Protein AF-A0A8K0D6S0-F1 (afdb_monomer_lite)

pLDDT: mean 80.11, std 11.19, range [47.62, 93.62]

Structure (mmCIF, N/CA/C/O backbone):
data_AF-A0A8K0D6S0-F1
#
_entry.id   AF-A0A8K0D6S0-F1
#
loop_
_atom_site.group_PDB
_atom_site.id
_atom_site.type_symbol
_atom_site.label_atom_id
_atom_site.label_alt_id
_atom_site.label_comp_id
_atom_site.label_asym_id
_atom_site.label_entity_id
_atom_site.label_seq_id
_atom_site.pdbx_PDB_ins_code
_atom_site.Cartn_x
_atom_site.Cartn_y
_atom_site.Cartn_z
_atom_site.occupancy
_atom_site.B_iso_or_equiv
_atom_site.auth_seq_id
_atom_site.auth_comp_id
_atom_site.auth_asym_id
_atom_site.auth_atom_id
_atom_site.pdbx_PDB_model_num
ATOM 1 N N . MET A 1 1 ? 0.196 -8.184 -28.896 1.00 65.44 1 MET A N 1
ATOM 2 C CA . MET A 1 1 ? -0.711 -7.471 -27.974 1.00 65.44 1 MET A CA 1
ATOM 3 C C . MET A 1 1 ? 0.141 -6.452 -27.256 1.00 65.44 1 MET A C 1
ATOM 5 O O . MET A 1 1 ? 1.096 -6.864 -26.612 1.00 65.44 1 MET A O 1
ATOM 9 N N . GLU A 1 2 ? -0.109 -5.161 -27.452 1.00 74.12 2 GLU A N 1
ATOM 10 C CA . GLU A 1 2 ? 0.659 -4.130 -26.750 1.00 74.12 2 GLU A CA 1
ATOM 11 C C . GLU A 1 2 ? 0.112 -3.981 -25.325 1.00 74.12 2 GLU A C 1
ATOM 13 O O . GLU A 1 2 ? -1.112 -3.904 -25.146 1.00 74.12 2 GLU A O 1
ATOM 18 N N . PRO A 1 3 ? 0.972 -4.012 -24.292 1.00 76.94 3 PRO A N 1
ATOM 19 C CA . PRO A 1 3 ? 0.535 -3.738 -22.935 1.00 76.94 3 PRO A CA 1
ATOM 20 C C . PRO A 1 3 ? -0.019 -2.316 -22.879 1.00 76.94 3 PRO A C 1
ATOM 22 O O . PRO A 1 3 ? 0.528 -1.374 -23.443 1.00 76.94 3 PRO A O 1
ATOM 25 N N . ASN A 1 4 ? -1.139 -2.170 -22.187 1.00 83.56 4 ASN A N 1
ATOM 26 C CA . ASN A 1 4 ? -1.764 -0.881 -21.973 1.00 83.56 4 ASN A CA 1
ATOM 27 C C . ASN A 1 4 ? -1.478 -0.477 -20.526 1.00 83.56 4 ASN A C 1
ATOM 29 O O . ASN A 1 4 ? -0.858 -1.218 -19.756 1.00 83.56 4 ASN A O 1
ATOM 33 N N . ARG A 1 5 ? -1.971 0.694 -20.131 1.00 79.94 5 ARG A N 1
ATOM 34 C CA . ARG A 1 5 ? -1.770 1.195 -18.775 1.00 79.94 5 ARG A CA 1
ATOM 35 C C . ARG A 1 5 ? -2.211 0.193 -17.707 1.00 79.94 5 ARG A C 1
ATOM 37 O O . ARG A 1 5 ? -1.476 0.052 -16.744 1.00 79.94 5 ARG A O 1
ATOM 44 N N . GLU A 1 6 ? -3.344 -0.493 -17.871 1.00 81.50 6 GLU A N 1
ATOM 45 C CA . GLU A 1 6 ? -3.858 -1.502 -16.927 1.00 81.50 6 GLU A CA 1
ATOM 46 C C . GLU A 1 6 ? -2.976 -2.749 -16.859 1.00 81.50 6 GLU A C 1
ATOM 48 O O . GLU A 1 6 ? -2.648 -3.192 -15.765 1.00 81.50 6 GLU A O 1
ATOM 53 N N . HIS A 1 7 ? -2.460 -3.237 -17.986 1.00 85.81 7 HIS A N 1
ATOM 54 C CA . HIS A 1 7 ? -1.506 -4.348 -17.978 1.00 85.81 7 HIS A CA 1
ATOM 55 C C . HIS A 1 7 ? -0.251 -4.017 -17.152 1.00 85.81 7 HIS A C 1
ATOM 57 O O . HIS A 1 7 ? 0.210 -4.834 -16.355 1.00 85.81 7 HIS A O 1
ATOM 63 N N . PHE A 1 8 ? 0.272 -2.790 -17.261 1.00 84.19 8 PHE A N 1
ATOM 64 C CA . PHE A 1 8 ? 1.382 -2.339 -16.415 1.00 84.19 8 PHE A CA 1
ATOM 65 C C . PHE A 1 8 ? 1.005 -2.226 -14.936 1.00 84.19 8 PHE A C 1
ATOM 67 O O . PHE A 1 8 ? 1.870 -2.404 -14.074 1.00 84.19 8 PHE A O 1
ATOM 74 N N . ARG A 1 9 ? -0.275 -1.980 -14.621 1.00 80.75 9 ARG A N 1
ATOM 75 C CA . ARG A 1 9 ? -0.775 -1.966 -13.239 1.00 80.75 9 ARG A CA 1
ATOM 76 C C . ARG A 1 9 ? -0.677 -3.343 -12.608 1.00 80.75 9 ARG A C 1
ATOM 78 O O . ARG A 1 9 ? -0.195 -3.439 -11.482 1.00 80.75 9 ARG A O 1
ATOM 85 N N . ASP A 1 10 ? -1.121 -4.355 -13.336 1.00 84.81 10 ASP A N 1
ATOM 86 C CA . ASP A 1 10 ? -1.149 -5.732 -12.860 1.00 84.81 10 ASP A CA 1
ATOM 87 C C . ASP A 1 10 ? 0.265 -6.299 -12.753 1.00 84.81 10 ASP A C 1
ATOM 89 O O . ASP A 1 10 ? 0.609 -6.905 -11.741 1.00 84.81 10 ASP A O 1
ATOM 93 N N . MET A 1 11 ? 1.126 -6.017 -13.738 1.00 87.38 11 MET A N 1
ATOM 94 C CA . MET A 1 11 ? 2.536 -6.418 -13.693 1.00 87.38 11 MET A CA 1
ATOM 95 C C . MET A 1 11 ? 3.265 -5.804 -12.494 1.00 87.38 11 MET A C 1
ATOM 97 O O . MET A 1 11 ? 3.873 -6.532 -11.716 1.00 87.38 11 MET A O 1
ATOM 101 N N . THR A 1 12 ? 3.112 -4.493 -12.277 1.00 84.94 12 THR A N 1
ATOM 102 C CA . THR A 1 12 ? 3.703 -3.801 -11.120 1.00 84.94 12 THR A CA 1
ATOM 103 C C . THR A 1 12 ? 3.214 -4.396 -9.792 1.00 84.94 12 THR A C 1
ATOM 105 O O . THR A 1 12 ? 3.993 -4.577 -8.860 1.00 84.94 12 THR A O 1
ATOM 108 N N . PHE A 1 13 ? 1.923 -4.729 -9.690 1.00 83.50 13 PHE A N 1
ATOM 109 C CA . PHE A 1 13 ? 1.356 -5.352 -8.492 1.00 83.50 13 PHE A CA 1
ATOM 110 C C . PHE A 1 13 ? 1.917 -6.759 -8.237 1.00 83.50 13 PHE A C 1
ATOM 112 O O . PHE A 1 13 ? 2.253 -7.093 -7.100 1.00 83.50 13 PHE A O 1
ATOM 119 N N . CYS A 1 14 ? 2.044 -7.577 -9.283 1.00 85.75 14 CYS A N 1
ATOM 120 C CA . CYS A 1 14 ? 2.649 -8.906 -9.201 1.00 85.75 14 CYS A CA 1
ATOM 121 C C . CYS A 1 14 ? 4.136 -8.847 -8.824 1.00 85.75 14 CYS A C 1
ATOM 123 O O . CYS A 1 14 ? 4.596 -9.688 -8.052 1.00 85.75 14 CYS A O 1
ATOM 125 N N . ASP A 1 15 ? 4.865 -7.845 -9.318 1.00 86.88 15 ASP A N 1
ATOM 126 C CA . ASP A 1 15 ? 6.269 -7.607 -8.972 1.00 86.88 15 ASP A CA 1
ATOM 127 C C . ASP A 1 15 ? 6.422 -7.292 -7.484 1.00 86.88 15 ASP A C 1
ATOM 129 O O . ASP A 1 15 ? 7.209 -7.942 -6.799 1.00 86.88 15 ASP A O 1
ATOM 133 N N . PHE A 1 16 ? 5.595 -6.391 -6.945 1.00 81.94 16 PHE A N 1
ATOM 134 C CA . PHE A 1 16 ? 5.598 -6.103 -5.509 1.00 81.94 16 PHE A CA 1
ATOM 135 C C . PHE A 1 16 ? 5.194 -7.305 -4.656 1.00 81.94 16 PHE A C 1
ATOM 137 O O . PHE A 1 16 ? 5.772 -7.524 -3.597 1.00 81.94 16 PHE A O 1
ATOM 144 N N . LYS A 1 17 ? 4.234 -8.117 -5.115 1.00 80.38 17 LYS A N 1
ATOM 145 C CA . LYS A 1 17 ? 3.888 -9.384 -4.448 1.00 80.38 17 LYS A CA 1
ATOM 146 C C . LYS A 1 17 ? 5.016 -10.412 -4.456 1.00 80.38 17 LYS A C 1
ATOM 148 O O . LYS A 1 17 ? 4.974 -11.341 -3.659 1.00 80.38 17 LYS A O 1
ATOM 153 N N . SER A 1 18 ? 5.965 -10.260 -5.369 1.00 83.25 18 SER A N 1
ATOM 154 C CA . SER A 1 18 ? 7.139 -11.119 -5.505 1.00 83.25 18 SER A CA 1
ATOM 155 C C . SER A 1 18 ? 8.376 -10.492 -4.846 1.00 83.25 18 SER A C 1
ATOM 157 O O . SER A 1 18 ? 9.495 -10.873 -5.178 1.00 83.25 18 SER A O 1
ATOM 159 N N . ASP A 1 19 ? 8.176 -9.511 -3.957 1.00 83.44 19 ASP A N 1
ATOM 160 C CA . ASP A 1 19 ? 9.210 -8.783 -3.212 1.00 83.44 19 ASP A CA 1
ATOM 161 C C . ASP A 1 19 ? 10.209 -7.991 -4.078 1.00 83.44 19 ASP A C 1
ATOM 163 O O . ASP A 1 19 ? 11.291 -7.620 -3.616 1.00 83.44 19 ASP A O 1
ATOM 167 N N . LEU A 1 20 ? 9.854 -7.665 -5.329 1.00 86.12 20 LEU A N 1
ATOM 168 C CA . LEU A 1 20 ? 10.664 -6.754 -6.137 1.00 86.12 20 LEU A CA 1
ATOM 169 C C . LEU A 1 20 ? 10.501 -5.328 -5.617 1.00 86.12 20 LEU A C 1
ATOM 171 O O . LEU A 1 20 ? 9.391 -4.816 -5.445 1.00 86.12 20 LEU A O 1
ATOM 175 N N . ASN A 1 21 ? 11.628 -4.648 -5.432 1.00 83.38 21 ASN A N 1
ATOM 176 C CA . ASN A 1 21 ? 11.611 -3.225 -5.136 1.00 83.38 21 ASN A CA 1
ATOM 177 C C . ASN A 1 21 ? 11.292 -2.401 -6.398 1.00 83.38 21 ASN A C 1
ATOM 179 O O . ASN A 1 21 ? 11.344 -2.878 -7.533 1.00 83.38 21 ASN A O 1
ATOM 183 N N . GLN A 1 22 ? 10.975 -1.122 -6.203 1.00 82.12 22 GLN A N 1
ATOM 184 C CA . GLN A 1 22 ? 10.565 -0.218 -7.283 1.00 82.12 22 GLN A CA 1
ATOM 185 C C . GLN A 1 22 ? 11.596 -0.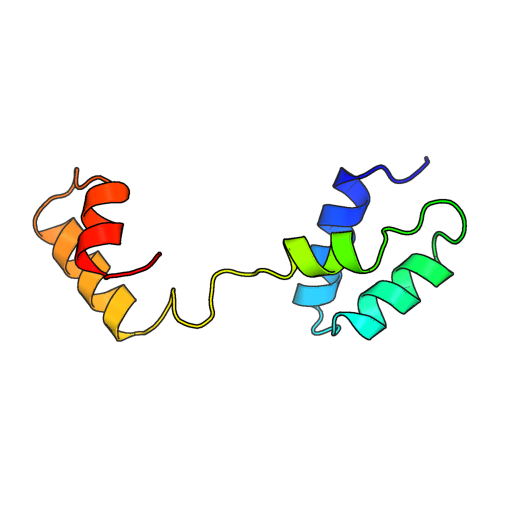113 -8.420 1.00 82.12 22 GLN A C 1
ATOM 187 O O . GLN A 1 22 ? 11.212 0.006 -9.581 1.00 82.12 22 GLN A O 1
ATOM 192 N N . GLN A 1 23 ? 12.892 -0.150 -8.094 1.00 85.62 23 GLN A N 1
ATOM 193 C CA . GLN A 1 23 ? 13.970 -0.050 -9.077 1.00 85.62 23 GLN A CA 1
ATOM 194 C C . GLN A 1 23 ? 14.055 -1.327 -9.920 1.00 85.62 23 GLN A C 1
ATOM 196 O O . GLN A 1 23 ? 14.135 -1.247 -11.141 1.00 85.62 23 GLN A O 1
ATOM 201 N N . GLN A 1 24 ? 13.943 -2.495 -9.283 1.00 87.75 24 GLN A N 1
ATOM 202 C CA . GLN A 1 24 ? 13.917 -3.794 -9.961 1.00 87.75 24 GLN A CA 1
ATOM 203 C C . GLN A 1 24 ? 12.687 -3.944 -10.865 1.00 87.75 24 GLN A C 1
ATOM 205 O O . GLN A 1 24 ? 12.798 -4.451 -11.977 1.00 87.75 24 GLN A O 1
ATOM 210 N N . CYS A 1 25 ? 11.524 -3.470 -10.412 1.00 86.94 25 CYS A N 1
ATOM 211 C CA . CYS A 1 25 ? 10.298 -3.431 -11.209 1.00 86.94 25 CYS A CA 1
ATOM 212 C C . CYS A 1 25 ? 10.464 -2.528 -12.444 1.00 86.94 25 CYS A C 1
ATOM 214 O O . CYS A 1 25 ? 10.171 -2.946 -13.564 1.00 86.94 25 CYS A O 1
ATOM 216 N N . LEU A 1 26 ? 11.022 -1.323 -12.267 1.00 87.38 26 LEU A N 1
ATOM 217 C CA . LEU A 1 26 ? 11.307 -0.410 -13.374 1.00 87.38 26 LEU A CA 1
ATOM 218 C C . LEU A 1 26 ? 12.274 -1.030 -14.389 1.00 87.38 26 LEU A C 1
ATOM 220 O O . LEU A 1 26 ? 11.975 -1.012 -15.577 1.00 87.38 26 LEU A O 1
ATOM 224 N N . GLU A 1 27 ? 13.390 -1.600 -13.935 1.00 90.19 27 GLU A N 1
ATOM 225 C CA . GLU A 1 27 ? 14.390 -2.233 -14.805 1.00 90.19 27 GLU A CA 1
ATOM 226 C C . GLU A 1 27 ? 13.821 -3.436 -15.562 1.00 90.19 27 GLU A C 1
ATOM 228 O O . GLU A 1 27 ? 14.069 -3.602 -16.761 1.00 90.19 27 GLU A O 1
ATOM 233 N N . ARG A 1 28 ? 13.005 -4.258 -14.894 1.00 89.50 28 ARG A N 1
ATOM 234 C CA . ARG A 1 28 ? 12.300 -5.377 -15.524 1.00 89.50 28 ARG A CA 1
ATOM 235 C C . ARG A 1 28 ? 11.361 -4.880 -16.623 1.00 89.50 28 ARG A C 1
ATOM 237 O O . ARG A 1 28 ? 11.404 -5.399 -17.738 1.00 89.50 28 ARG A O 1
ATOM 244 N N . LEU A 1 29 ? 10.518 -3.893 -16.318 1.00 88.19 29 LEU A N 1
ATOM 245 C CA . LEU A 1 29 ? 9.522 -3.371 -17.255 1.00 88.19 29 LEU A CA 1
ATOM 246 C C . LEU A 1 29 ? 10.167 -2.608 -18.415 1.00 88.19 29 LEU A C 1
ATOM 248 O O . LEU A 1 29 ? 9.722 -2.773 -19.547 1.00 88.19 29 LEU A O 1
ATOM 252 N N . SER A 1 30 ? 11.248 -1.865 -18.172 1.00 87.69 30 SER A N 1
ATOM 253 C CA . SER A 1 30 ? 11.996 -1.182 -19.230 1.00 87.69 30 SER A CA 1
ATOM 254 C C . SER A 1 30 ? 12.730 -2.154 -20.147 1.00 87.69 30 SER A C 1
ATOM 256 O O . SER A 1 30 ? 12.853 -1.896 -21.339 1.00 87.69 30 SER A O 1
ATOM 258 N N . THR A 1 31 ? 13.196 -3.284 -19.609 1.00 89.19 31 THR A N 1
ATOM 259 C CA . THR A 1 31 ? 13.840 -4.339 -20.406 1.00 89.19 31 THR A CA 1
ATOM 260 C C . THR A 1 31 ? 12.817 -5.111 -21.241 1.00 89.19 31 THR A C 1
ATOM 262 O O . THR A 1 31 ? 13.078 -5.429 -22.397 1.00 89.19 31 THR A O 1
ATOM 265 N N . ALA A 1 32 ? 11.647 -5.411 -20.672 1.00 88.06 32 ALA A N 1
ATOM 266 C CA . ALA A 1 32 ? 10.595 -6.160 -21.356 1.00 88.06 32 ALA A CA 1
ATOM 267 C C . ALA A 1 32 ? 9.814 -5.312 -22.375 1.00 88.06 32 ALA A C 1
ATOM 269 O O . ALA A 1 32 ? 9.343 -5.844 -23.379 1.00 88.06 32 ALA A O 1
ATOM 270 N N . PHE A 1 33 ? 9.673 -4.008 -22.122 1.00 87.06 33 PHE A N 1
ATOM 271 C CA . PHE A 1 33 ? 8.861 -3.092 -22.923 1.00 87.06 33 PHE A CA 1
ATOM 272 C C . PHE A 1 33 ? 9.587 -1.760 -23.164 1.00 87.06 33 PHE A C 1
ATOM 274 O O . PHE A 1 33 ? 9.135 -0.731 -22.668 1.00 87.06 33 PHE A O 1
ATOM 281 N N . PRO A 1 34 ? 10.688 -1.730 -23.931 1.00 82.69 34 PRO A N 1
ATOM 282 C CA . PRO A 1 34 ? 11.503 -0.523 -24.104 1.00 82.69 34 PRO A CA 1
ATOM 283 C C . PRO A 1 34 ? 10.718 0.679 -24.658 1.00 82.69 34 PRO A C 1
ATOM 285 O O . PRO A 1 34 ? 10.894 1.793 -24.172 1.00 82.69 34 PRO A O 1
ATOM 288 N N . ASP A 1 35 ? 9.796 0.455 -25.599 1.00 82.81 35 ASP A N 1
ATOM 289 C CA . ASP A 1 35 ? 9.039 1.529 -26.264 1.00 82.81 35 ASP A CA 1
ATOM 290 C C . ASP A 1 35 ? 7.759 1.948 -25.521 1.00 82.81 35 ASP A C 1
ATOM 292 O O . ASP A 1 35 ? 7.181 2.997 -25.791 1.00 82.81 35 ASP A O 1
ATOM 296 N N . SER A 1 36 ? 7.281 1.115 -24.594 1.00 81.06 36 SER A N 1
ATOM 297 C CA . SER A 1 36 ? 6.010 1.312 -23.876 1.00 81.06 36 SER A CA 1
ATOM 298 C C . SER A 1 36 ? 6.173 1.285 -22.358 1.00 81.06 36 SER A C 1
ATOM 300 O O . SER A 1 36 ? 5.180 1.217 -21.635 1.00 81.06 36 SER A O 1
ATOM 302 N N . SER A 1 37 ? 7.413 1.314 -21.863 1.00 77.88 37 SER A N 1
ATOM 303 C CA . SER A 1 37 ? 7.703 1.177 -20.441 1.00 77.88 37 SER A CA 1
ATOM 304 C C . SER A 1 37 ? 7.009 2.285 -19.653 1.00 77.88 37 SER A C 1
ATOM 306 O O . SER A 1 37 ? 7.125 3.463 -20.008 1.00 77.88 37 SER A O 1
ATOM 308 N N . PRO A 1 38 ? 6.334 1.953 -18.540 1.00 74.56 38 PRO A N 1
ATOM 309 C CA . PRO A 1 38 ? 5.802 2.966 -17.654 1.00 74.56 38 PRO A CA 1
ATOM 310 C C . PRO A 1 38 ? 6.949 3.816 -17.104 1.00 74.56 38 PRO A C 1
ATOM 312 O O . PRO A 1 38 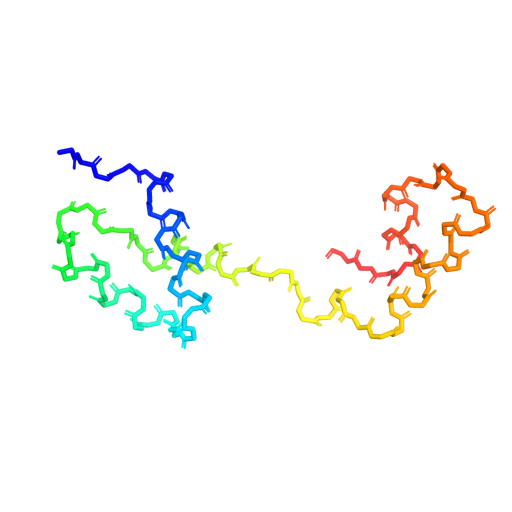? 8.041 3.323 -16.807 1.00 74.56 38 PRO A O 1
ATOM 315 N N . SER A 1 39 ? 6.694 5.115 -16.957 1.00 75.50 39 SER A N 1
ATOM 316 C CA . SER A 1 39 ? 7.631 6.021 -16.305 1.00 75.50 39 SER A CA 1
ATOM 317 C C . SER A 1 39 ? 7.807 5.636 -14.836 1.00 75.50 39 SER A C 1
ATOM 319 O O . SER A 1 39 ? 6.897 5.106 -14.192 1.00 75.50 39 SER A O 1
ATOM 321 N N . ARG A 1 40 ? 8.960 5.991 -14.256 1.00 72.94 40 ARG A N 1
ATOM 322 C CA . ARG A 1 40 ? 9.230 5.793 -12.824 1.00 72.94 40 ARG A CA 1
ATOM 323 C C . ARG A 1 40 ? 8.114 6.358 -11.938 1.00 72.94 40 ARG A C 1
ATOM 325 O O . ARG A 1 40 ? 7.734 5.717 -10.966 1.00 72.94 40 ARG A O 1
ATOM 332 N N . SER A 1 41 ? 7.551 7.513 -12.298 1.00 67.31 41 SER A N 1
ATOM 333 C CA . SER A 1 41 ? 6.421 8.125 -11.588 1.00 67.31 41 SER A CA 1
ATOM 334 C C . SER A 1 41 ? 5.154 7.264 -11.607 1.00 67.31 41 SER A C 1
ATOM 336 O O . SER A 1 41 ? 4.496 7.157 -10.579 1.00 67.31 41 SER A O 1
ATOM 338 N N . ALA A 1 42 ? 4.843 6.595 -12.721 1.00 69.75 42 ALA A N 1
ATOM 339 C CA . ALA A 1 42 ? 3.665 5.735 -12.841 1.00 69.75 42 ALA A CA 1
ATOM 340 C C . ALA A 1 42 ? 3.765 4.459 -11.983 1.00 69.75 42 ALA A C 1
ATOM 342 O O . ALA A 1 42 ? 2.747 3.957 -11.500 1.00 69.75 42 ALA A O 1
ATOM 343 N N . ILE A 1 43 ? 4.986 3.956 -11.769 1.00 68.50 43 ILE A N 1
ATOM 344 C CA . ILE A 1 43 ? 5.271 2.860 -10.831 1.00 68.50 43 ILE A CA 1
ATOM 345 C C . ILE A 1 43 ? 5.179 3.376 -9.384 1.00 68.50 43 ILE A C 1
ATOM 347 O O . ILE A 1 43 ? 4.554 2.740 -8.535 1.00 68.50 43 ILE A O 1
ATOM 351 N N . PHE A 1 44 ? 5.744 4.560 -9.110 1.00 64.44 44 PHE A N 1
ATOM 352 C CA . PHE A 1 44 ? 5.833 5.148 -7.768 1.00 64.44 44 PHE A CA 1
ATOM 353 C C . PHE A 1 44 ? 4.466 5.542 -7.193 1.00 64.44 44 PHE A C 1
ATOM 355 O O . PHE A 1 44 ? 4.136 5.144 -6.078 1.00 64.44 44 PHE A O 1
ATOM 362 N N . GLU A 1 45 ? 3.636 6.235 -7.979 1.00 59.84 45 GLU A N 1
ATOM 363 C CA . GLU A 1 45 ? 2.292 6.694 -7.588 1.00 59.84 45 GLU A CA 1
ATOM 364 C C . GLU A 1 45 ? 1.374 5.528 -7.185 1.00 59.84 45 GLU A C 1
ATOM 366 O O . GLU A 1 45 ? 0.443 5.689 -6.403 1.00 59.84 45 GLU A O 1
ATOM 371 N N . ARG A 1 46 ? 1.652 4.319 -7.690 1.00 52.53 46 ARG A N 1
ATOM 372 C CA . ARG A 1 46 ? 0.824 3.126 -7.456 1.00 52.53 46 ARG A CA 1
ATOM 373 C C . ARG A 1 46 ? 1.448 2.112 -6.506 1.00 52.53 46 ARG A C 1
ATOM 375 O O . ARG A 1 46 ? 0.735 1.248 -6.004 1.00 52.53 46 ARG A O 1
ATOM 382 N N . SER A 1 47 ? 2.740 2.263 -6.221 1.00 50.84 47 SER A N 1
ATOM 383 C CA . SER A 1 47 ? 3.410 1.674 -5.060 1.00 50.84 47 SER A CA 1
ATOM 384 C C . SER A 1 47 ? 3.094 2.406 -3.756 1.00 50.84 47 SER A C 1
ATOM 386 O O . SER A 1 47 ? 3.523 1.957 -2.700 1.00 50.84 47 SER A O 1
ATOM 388 N N . CYS A 1 48 ? 2.290 3.477 -3.804 1.00 47.62 48 CYS A N 1
ATOM 389 C CA . CYS A 1 48 ? 1.471 3.916 -2.678 1.00 47.62 48 CYS A CA 1
ATOM 390 C C . CYS A 1 48 ? 0.410 2.842 -2.368 1.00 47.62 48 CYS A C 1
ATOM 392 O O . CYS A 1 48 ? -0.798 3.073 -2.394 1.00 47.62 48 CYS A O 1
ATOM 394 N N . SER A 1 49 ? 0.881 1.633 -2.053 1.00 53.34 49 SER A N 1
ATOM 395 C CA . SER A 1 49 ? 0.312 0.828 -0.992 1.00 53.34 49 SER A CA 1
ATOM 396 C C . SER A 1 49 ? -0.093 1.767 0.133 1.00 53.34 49 SER A C 1
ATOM 398 O O . SER A 1 49 ? 0.662 2.691 0.453 1.00 53.34 49 SER A O 1
ATOM 400 N N . ARG A 1 50 ? -1.296 1.536 0.675 1.00 56.16 50 ARG A N 1
ATOM 401 C CA . ARG A 1 50 ? -1.824 2.200 1.873 1.00 56.16 50 ARG A CA 1
ATOM 402 C C . ARG A 1 50 ? -0.676 2.651 2.778 1.00 56.16 50 ARG A C 1
ATOM 404 O O . ARG A 1 50 ? 0.203 1.816 3.015 1.00 56.16 50 ARG A O 1
ATOM 411 N N . PRO A 1 51 ? -0.688 3.902 3.278 1.00 55.81 51 PRO A N 1
ATOM 412 C CA . PRO A 1 51 ? 0.321 4.369 4.218 1.00 55.81 51 PRO A CA 1
ATOM 413 C C . PRO A 1 51 ? 0.613 3.256 5.223 1.00 55.81 51 PRO A C 1
ATOM 415 O O . PRO A 1 51 ? -0.326 2.645 5.735 1.00 55.81 51 PRO A O 1
ATOM 418 N N . SER A 1 52 ? 1.880 2.937 5.486 1.00 57.06 52 SER A N 1
ATOM 419 C CA . SER A 1 52 ? 2.223 1.908 6.485 1.00 57.06 52 SER A CA 1
ATOM 420 C C . SER A 1 52 ? 1.627 2.234 7.864 1.00 57.06 52 SER A C 1
ATOM 422 O O . SER A 1 52 ? 1.421 1.350 8.688 1.00 57.06 52 SER A O 1
ATOM 424 N N . THR A 1 53 ? 1.275 3.503 8.074 1.00 60.66 53 THR A N 1
ATOM 425 C CA . THR A 1 53 ? 0.550 4.057 9.218 1.00 60.66 53 THR A CA 1
ATOM 426 C C . THR A 1 53 ? -0.962 3.794 9.209 1.00 60.66 53 THR A C 1
ATOM 428 O O . THR A 1 53 ? -1.606 3.946 10.242 1.00 60.66 53 THR A O 1
ATOM 431 N N . ALA A 1 54 ? -1.559 3.394 8.083 1.00 63.16 54 ALA A N 1
ATOM 432 C CA . ALA A 1 54 ? -3.003 3.195 7.955 1.00 63.16 54 ALA A CA 1
ATOM 433 C C . ALA A 1 54 ? -3.479 1.879 8.594 1.00 63.16 54 ALA A C 1
ATOM 435 O O . ALA A 1 54 ? -4.585 1.825 9.129 1.00 63.16 54 ALA A O 1
ATOM 436 N N . VAL A 1 55 ? -2.653 0.825 8.5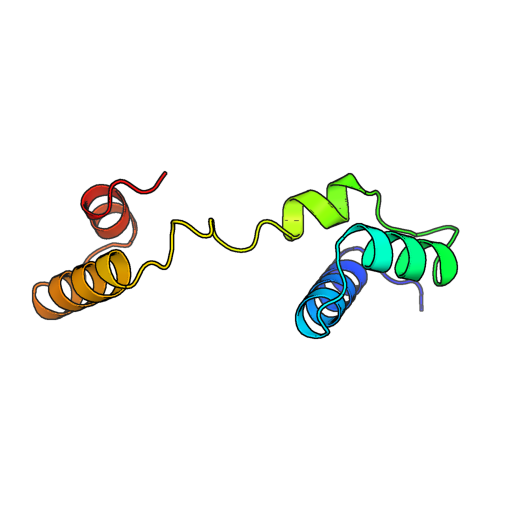71 1.00 72.56 55 VAL A N 1
ATOM 437 C CA . VAL A 1 55 ? -2.995 -0.512 9.093 1.00 72.56 55 VAL A CA 1
ATOM 438 C C . VAL A 1 55 ? -2.065 -0.872 10.254 1.00 72.56 55 VAL A C 1
ATOM 440 O O . VAL A 1 55 ? -1.233 -1.767 10.153 1.00 72.56 55 VAL A O 1
ATOM 443 N N . THR A 1 56 ? -2.192 -0.141 11.358 1.00 82.31 56 THR A N 1
ATOM 444 C CA . THR A 1 56 ? -1.578 -0.502 12.643 1.00 82.31 56 THR A CA 1
ATOM 445 C C . THR A 1 56 ? -2.524 -1.399 13.444 1.00 82.31 56 THR A C 1
ATOM 447 O O . THR A 1 56 ? -3.744 -1.328 13.269 1.00 82.31 56 THR A O 1
ATOM 450 N N . ASP A 1 57 ? -1.990 -2.213 14.3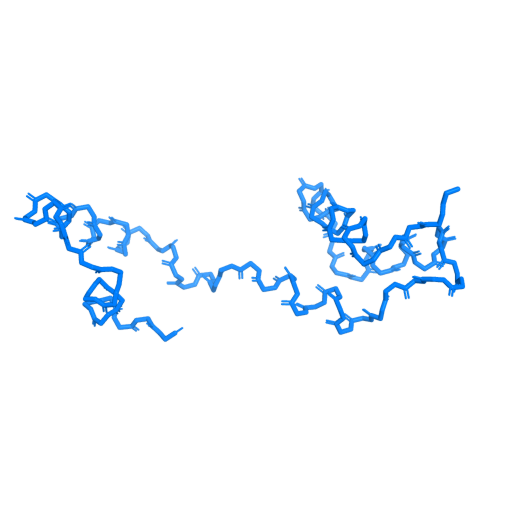59 1.00 84.50 57 ASP A N 1
ATOM 451 C CA . ASP A 1 57 ? -2.818 -3.036 15.257 1.00 84.50 57 ASP A CA 1
ATOM 452 C C . ASP A 1 57 ? -3.815 -2.183 16.060 1.00 84.50 57 ASP A C 1
ATOM 454 O O . ASP A 1 57 ? -4.964 -2.580 16.260 1.00 84.50 57 ASP A O 1
ATOM 458 N N . GLU A 1 58 ? -3.418 -0.964 16.440 1.00 85.81 58 GLU A N 1
ATOM 459 C CA . GLU A 1 58 ? -4.285 0.005 17.118 1.00 85.81 58 GLU A CA 1
ATOM 460 C C . GLU A 1 58 ? -5.455 0.455 16.230 1.00 85.81 58 GLU A C 1
ATOM 462 O O . GLU A 1 58 ? -6.609 0.442 16.670 1.00 85.81 58 GLU A O 1
ATOM 467 N N . ASN A 1 59 ? -5.187 0.798 14.965 1.00 85.94 59 ASN A N 1
ATOM 468 C CA . ASN A 1 59 ? -6.229 1.206 14.023 1.00 85.94 59 ASN A CA 1
ATOM 469 C C . ASN A 1 59 ? -7.189 0.052 13.726 1.00 85.94 59 ASN A C 1
ATOM 471 O O . ASN A 1 59 ? -8.397 0.267 13.638 1.00 85.94 59 ASN A O 1
ATOM 475 N N . ILE A 1 60 ? -6.682 -1.181 13.637 1.00 86.94 60 ILE A N 1
ATOM 476 C CA . ILE A 1 60 ? -7.509 -2.376 13.436 1.00 86.94 60 ILE A CA 1
ATOM 477 C C . ILE A 1 60 ? -8.471 -2.571 14.613 1.00 86.94 60 ILE A C 1
ATOM 479 O O . ILE A 1 60 ? -9.665 -2.792 14.399 1.00 86.94 60 ILE A O 1
ATOM 483 N N . VAL A 1 61 ? -7.975 -2.484 15.852 1.00 90.75 61 VAL A N 1
ATOM 484 C CA . VAL A 1 61 ? -8.814 -2.621 17.053 1.00 90.75 61 VAL A CA 1
ATOM 485 C C . VAL A 1 61 ? -9.845 -1.494 17.127 1.00 90.75 61 VAL A C 1
ATOM 487 O O . VAL A 1 61 ? -11.019 -1.763 17.380 1.00 90.75 61 VAL A O 1
ATOM 490 N N . ARG A 1 62 ? -9.452 -0.246 16.835 1.00 88.00 62 ARG A N 1
ATOM 491 C CA . ARG A 1 62 ? -10.386 0.889 16.789 1.00 88.00 62 ARG A CA 1
ATOM 492 C C . ARG A 1 62 ? -11.488 0.697 15.753 1.00 88.00 62 ARG A C 1
ATOM 494 O O . ARG A 1 62 ? -12.651 0.890 16.087 1.00 88.00 62 ARG A O 1
ATOM 501 N N . VAL A 1 63 ? -11.150 0.291 14.528 1.00 88.94 63 VAL A N 1
ATOM 502 C CA . VAL A 1 63 ? -12.147 0.049 13.473 1.00 88.94 63 VAL A CA 1
ATOM 503 C C . VAL A 1 63 ? -13.120 -1.053 13.882 1.00 88.94 63 VAL A C 1
ATOM 505 O O . VAL A 1 63 ? -14.321 -0.880 13.710 1.00 88.94 63 VAL A O 1
ATOM 508 N N . ARG A 1 64 ? -12.634 -2.158 14.463 1.00 91.69 64 ARG A N 1
ATOM 509 C CA . ARG A 1 64 ? -13.510 -3.238 14.951 1.00 91.69 64 ARG A CA 1
ATOM 510 C C . ARG A 1 64 ? -14.501 -2.727 15.994 1.00 91.69 64 ARG A C 1
ATOM 512 O O . ARG A 1 64 ? -15.695 -2.939 15.831 1.00 91.69 64 ARG A O 1
ATOM 519 N N . ASN A 1 65 ? -14.025 -1.967 16.980 1.00 93.00 65 ASN A N 1
ATOM 520 C CA . ASN A 1 65 ? -14.890 -1.377 18.002 1.00 93.00 65 ASN A CA 1
ATOM 521 C C . ASN A 1 65 ? -15.931 -0.415 17.406 1.00 93.00 65 ASN A C 1
ATOM 523 O O . ASN A 1 65 ? -17.078 -0.418 17.840 1.00 93.00 65 ASN A O 1
ATOM 527 N N . LEU A 1 66 ? -15.551 0.396 16.412 1.00 91.50 66 LEU A N 1
ATOM 528 C CA . LEU A 1 66 ? -16.472 1.316 15.739 1.00 91.50 66 LEU A CA 1
ATOM 529 C C . LEU A 1 66 ? -17.569 0.571 14.969 1.00 91.50 66 LEU A C 1
ATOM 531 O O . LEU A 1 66 ? -18.728 0.963 15.038 1.00 91.50 66 LEU A O 1
ATOM 535 N N . VAL A 1 67 ? -17.217 -0.516 14.278 1.00 92.19 67 VAL A N 1
ATOM 536 C CA . VAL A 1 67 ? -18.174 -1.345 13.527 1.00 92.19 67 VAL A CA 1
ATOM 537 C C . VAL A 1 67 ? -19.087 -2.149 14.460 1.00 92.19 67 VAL A C 1
ATOM 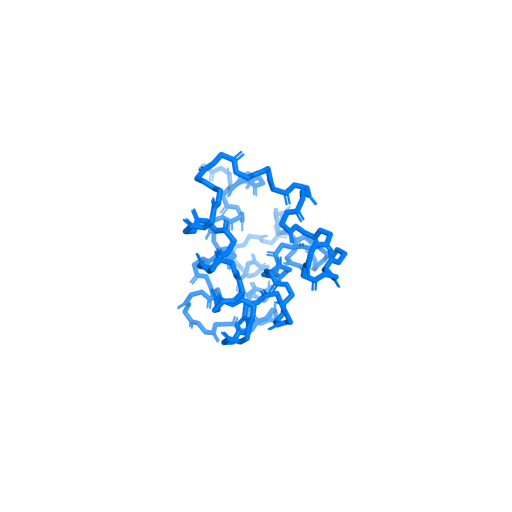539 O O . VAL A 1 67 ? -20.262 -2.337 14.146 1.00 92.19 67 VAL A O 1
ATOM 542 N N . ASP A 1 68 ? -18.573 -2.601 15.607 1.00 93.62 68 ASP A N 1
ATOM 543 C CA . ASP A 1 68 ? -19.373 -3.283 16.632 1.00 93.62 68 ASP A CA 1
ATOM 544 C C . ASP A 1 68 ? -20.373 -2.327 17.306 1.00 93.62 68 ASP A C 1
ATOM 546 O O . ASP A 1 68 ? -21.484 -2.736 17.646 1.00 93.62 68 ASP A O 1
ATOM 550 N N . GLN A 1 69 ? -20.001 -1.053 17.483 1.00 91.31 69 GLN A N 1
ATOM 551 C CA . GLN A 1 69 ? -20.880 -0.013 18.030 1.00 91.31 69 GLN A CA 1
ATOM 552 C C . GLN A 1 69 ? -21.923 0.470 17.019 1.00 91.31 69 GLN A C 1
ATOM 554 O O . GLN A 1 69 ? -23.098 0.603 17.363 1.00 91.31 69 GLN A O 1
ATOM 559 N N . ASP A 1 70 ? -21.505 0.732 15.782 1.00 91.1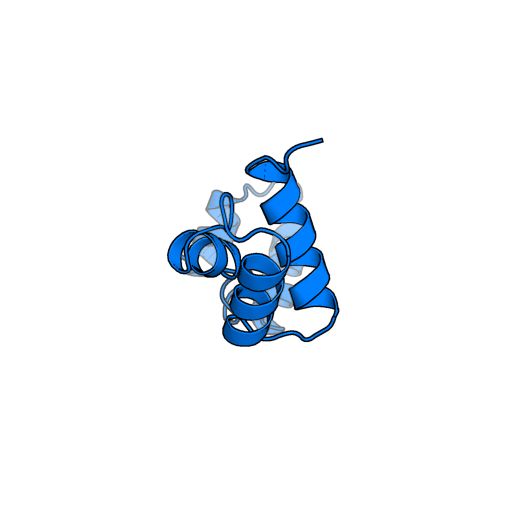9 70 ASP A N 1
ATOM 560 C CA . ASP A 1 70 ? -22.376 1.156 14.694 1.00 91.19 70 ASP A CA 1
ATOM 561 C C . ASP A 1 70 ? -22.024 0.411 13.406 1.00 91.19 70 ASP A C 1
ATOM 563 O O . ASP A 1 70 ? -21.066 0.715 12.692 1.00 91.19 70 ASP A O 1
ATOM 567 N N . ARG A 1 71 ? -22.875 -0.556 13.065 1.00 88.69 71 ARG A N 1
ATOM 568 C CA . ARG A 1 71 ? -22.696 -1.400 11.883 1.00 88.69 71 ARG A CA 1
ATOM 569 C C . ARG A 1 71 ? -22.831 -0.630 10.564 1.00 88.69 71 ARG A C 1
ATOM 571 O O . ARG A 1 71 ? -22.435 -1.155 9.526 1.00 88.69 71 ARG A O 1
ATOM 578 N N . GLN A 1 72 ? -23.416 0.569 10.584 1.00 91.06 72 GLN A N 1
ATOM 579 C CA . GLN A 1 72 ? -23.609 1.431 9.413 1.00 91.06 72 GLN A CA 1
ATOM 580 C C . GLN A 1 72 ? -22.654 2.631 9.411 1.00 91.06 72 GLN A C 1
ATOM 582 O O . GLN A 1 72 ? -22.849 3.565 8.629 1.00 91.06 72 GLN A O 1
ATOM 587 N N . ILE A 1 73 ? -21.614 2.616 10.254 1.00 90.00 73 ILE A N 1
ATOM 588 C CA . ILE A 1 73 ? -20.666 3.720 10.326 1.00 90.00 73 ILE A CA 1
ATOM 589 C C . ILE A 1 73 ? -20.042 3.997 8.953 1.00 90.00 73 ILE A C 1
ATOM 591 O O . ILE A 1 73 ? -19.564 3.106 8.244 1.00 90.00 73 ILE A O 1
ATOM 595 N N . SER A 1 74 ? -20.061 5.271 8.563 1.00 90.44 74 SER A N 1
ATOM 596 C CA . SER A 1 74 ? -19.516 5.690 7.278 1.00 90.44 74 SER A CA 1
ATOM 597 C C . SER A 1 74 ? -17.988 5.647 7.284 1.00 90.44 74 SER A C 1
ATOM 599 O O . SER A 1 74 ? -17.338 5.861 8.312 1.00 90.44 74 SER A O 1
ATOM 601 N N . TYR A 1 75 ? -17.400 5.443 6.105 1.00 85.50 75 TYR A N 1
ATOM 602 C CA . TYR A 1 75 ? -15.950 5.518 5.942 1.00 85.50 75 TYR A CA 1
ATOM 603 C C . TYR A 1 75 ? -15.386 6.878 6.389 1.00 85.50 75 TYR A C 1
ATOM 605 O O . TYR A 1 75 ? -14.387 6.907 7.097 1.00 85.50 75 TYR A O 1
ATOM 613 N N . CYS A 1 76 ? -16.055 7.992 6.066 1.00 83.94 76 CYS A N 1
ATOM 614 C CA . CYS A 1 76 ? -15.620 9.334 6.473 1.00 83.94 76 CYS A CA 1
ATOM 615 C C . CYS A 1 76 ? -15.604 9.504 8.001 1.00 83.94 76 CYS A C 1
ATOM 617 O O . CYS A 1 76 ? -14.674 10.086 8.554 1.00 83.94 76 CYS A O 1
ATOM 619 N N . SER A 1 77 ? -16.608 8.962 8.694 1.00 84.69 77 SER A N 1
ATOM 620 C CA . SER A 1 77 ? -16.685 8.994 10.160 1.00 84.69 77 SER A CA 1
ATOM 621 C C . SER A 1 77 ? -15.596 8.133 10.808 1.00 84.69 77 SER A C 1
ATOM 623 O O . SER A 1 77 ? -14.982 8.551 11.792 1.00 84.69 77 SER A O 1
ATOM 625 N N . MET A 1 78 ? -15.315 6.954 10.241 1.00 86.00 78 MET A N 1
ATOM 626 C CA . MET A 1 78 ? -14.196 6.108 10.673 1.00 86.00 78 MET A CA 1
ATOM 627 C C . MET A 1 78 ? -12.850 6.796 10.447 1.00 86.00 78 MET A C 1
ATOM 629 O O . MET A 1 78 ? -12.018 6.813 11.349 1.00 86.00 78 MET A O 1
ATOM 633 N N . GLN A 1 79 ? -12.650 7.406 9.281 1.00 82.88 79 GLN A N 1
ATOM 634 C CA . GLN A 1 79 ? -11.420 8.112 8.938 1.00 82.88 79 GLN A CA 1
ATOM 635 C C . GLN A 1 79 ? -11.146 9.274 9.907 1.00 82.88 79 GLN A C 1
ATOM 637 O O . GLN A 1 79 ? -10.047 9.365 10.454 1.00 82.88 79 GLN A O 1
ATOM 642 N N . ALA A 1 80 ? -12.167 10.084 10.211 1.00 85.12 80 ALA A N 1
ATOM 643 C CA . ALA A 1 80 ? -12.073 11.150 11.209 1.00 85.12 80 ALA A CA 1
ATOM 644 C C . ALA A 1 80 ? -11.751 10.611 12.615 1.00 85.12 80 ALA A C 1
ATOM 646 O O . ALA A 1 80 ? -10.943 11.191 13.332 1.00 85.12 80 ALA A O 1
ATOM 647 N N . SER A 1 81 ? -12.332 9.469 12.999 1.00 85.75 81 SER A N 1
ATOM 648 C CA . SER A 1 81 ? -12.077 8.839 14.305 1.00 85.75 81 SER A CA 1
ATOM 649 C C . SER A 1 81 ? -10.651 8.294 14.443 1.00 85.75 81 SER A C 1
ATOM 651 O O . SER A 1 81 ? -10.118 8.210 15.549 1.00 85.75 81 SER A O 1
ATOM 653 N N . LEU A 1 82 ? -10.037 7.904 13.326 1.00 82.25 82 LEU A N 1
ATOM 654 C CA . LEU A 1 82 ? -8.679 7.368 13.280 1.00 82.25 82 LEU A CA 1
ATOM 655 C C . LEU A 1 82 ? -7.612 8.454 13.072 1.00 82.25 82 LEU A C 1
ATOM 657 O O . LEU A 1 82 ? -6.431 8.142 13.187 1.00 82.25 82 LEU A O 1
ATOM 661 N N . ASN A 1 83 ? -8.005 9.706 12.798 1.00 80.69 83 ASN A N 1
ATOM 662 C CA . ASN A 1 83 ? -7.102 10.805 12.427 1.00 80.69 83 ASN A CA 1
ATOM 663 C C . ASN A 1 83 ? -6.149 10.433 11.273 1.00 80.69 83 ASN A C 1
ATOM 665 O O . ASN A 1 83 ? -4.956 10.729 11.319 1.00 80.69 83 ASN A O 1
ATOM 669 N N . ILE A 1 84 ? -6.672 9.740 10.258 1.00 72.19 84 ILE A N 1
ATOM 670 C CA . ILE A 1 84 ? -5.918 9.354 9.059 1.00 72.19 84 ILE A CA 1
ATOM 671 C C . ILE A 1 84 ? -6.340 10.285 7.923 1.00 72.19 84 ILE A C 1
ATOM 673 O O . ILE A 1 84 ? -7.527 10.343 7.605 1.00 72.19 84 ILE A O 1
ATOM 677 N N . ASP A 1 85 ? -5.384 10.985 7.315 1.00 61.47 85 ASP A N 1
ATOM 678 C CA . ASP A 1 85 ? -5.599 11.796 6.106 1.00 61.47 85 ASP A CA 1
ATOM 679 C C . ASP A 1 85 ? -5.468 10.932 4.839 1.00 61.47 85 ASP A C 1
ATOM 681 O O . ASP A 1 85 ? -4.457 10.193 4.728 1.00 61.47 85 ASP A O 1
#

Organism: Ignelater luminosus (NCBI:txid2038154)

Secondary structure (DSSP, 8-state):
----HHHHHHHHHHHHHTT--HHHHHHHHHHH-TTTPPPHHHHHTT---S-TTTS-HHHHHHHHHHHHH-TT--HHHHHHHHT--

Radius of gyration: 17.96 Å; chains: 1; bounding box: 38×23×46 Å

Foldseek 3Di:
DDDDLVNLLVQLVVCVVVVHDLVSSQVVQCVVPVPDRDDSVSSVVSVPPPDPLCDDPVLVVLVVVVCVVPVPDDPVNSCVVSVHD

Sequence (85 aa):
MEPNREHFRDMTFCDFKSDLNQQQCLERLSTAFPDSSPSRSAIFERSCSRPSTAVTDENIVRVRNLVDQDRQISYCSMQASLNID